Protein AF-A0AAC8VJ12-F1 (afdb_monomer_lite)

Organism: Piscirickettsia salmonis (NCBI:txid1238)

Structure (mmCIF, N/CA/C/O backbone):
data_AF-A0AAC8VJ12-F1
#
_entry.id   AF-A0AAC8VJ12-F1
#
loop_
_atom_site.group_PDB
_atom_site.id
_atom_site.type_symbol
_atom_site.label_atom_id
_atom_site.label_alt_id
_atom_site.label_comp_id
_atom_site.label_asym_id
_atom_site.label_entity_id
_atom_site.label_seq_id
_atom_site.pdbx_PDB_ins_code
_atom_site.Cartn_x
_atom_site.Cartn_y
_atom_site.Cartn_z
_atom_site.occupancy
_atom_site.B_iso_or_equiv
_atom_site.auth_seq_id
_atom_site.auth_comp_id
_atom_site.auth_asym_id
_atom_site.auth_atom_id
_atom_site.pdbx_PDB_model_num
ATOM 1 N N . MET A 1 1 ? 17.556 2.173 -11.408 1.00 49.34 1 MET A N 1
ATOM 2 C CA . MET A 1 1 ? 16.513 2.987 -12.061 1.00 49.34 1 MET A CA 1
ATOM 3 C C . MET A 1 1 ? 15.632 2.005 -12.809 1.00 49.34 1 MET A C 1
ATOM 5 O O . MET A 1 1 ? 16.195 1.108 -13.423 1.00 49.34 1 MET A O 1
ATOM 9 N N . THR A 1 2 ? 14.310 2.078 -12.667 1.00 47.38 2 THR A N 1
ATOM 10 C CA . THR A 1 2 ? 13.396 1.197 -13.416 1.00 47.38 2 THR A CA 1
ATOM 11 C C . THR A 1 2 ? 12.672 2.044 -14.441 1.00 47.38 2 THR A C 1
ATOM 13 O O . THR A 1 2 ? 12.114 3.086 -14.088 1.00 47.38 2 THR A O 1
ATOM 16 N N . GLU A 1 3 ? 12.742 1.613 -15.694 1.00 47.72 3 GLU A N 1
ATOM 17 C CA . GLU A 1 3 ? 12.083 2.268 -16.817 1.00 47.72 3 GLU A CA 1
ATOM 18 C C . GLU A 1 3 ? 10.647 1.753 -16.932 1.00 47.72 3 GLU A C 1
ATOM 20 O O . GLU A 1 3 ? 10.387 0.560 -16.761 1.00 47.72 3 GLU A O 1
ATOM 25 N N . GLY A 1 4 ? 9.715 2.655 -17.207 1.00 55.06 4 GLY A N 1
ATOM 26 C CA . GLY A 1 4 ? 8.329 2.337 -17.510 1.00 55.06 4 GLY A CA 1
ATOM 27 C C . GLY A 1 4 ? 7.797 3.267 -18.593 1.00 55.06 4 GLY A C 1
ATOM 28 O O . GLY A 1 4 ? 8.409 4.286 -18.926 1.00 55.06 4 GLY A O 1
ATOM 29 N N . VAL A 1 5 ? 6.639 2.922 -19.145 1.00 55.97 5 VAL A N 1
ATOM 30 C CA . VAL A 1 5 ? 5.937 3.763 -20.115 1.00 55.97 5 VAL A CA 1
ATOM 31 C C . VAL A 1 5 ? 4.575 4.117 -19.529 1.00 55.97 5 VAL A C 1
ATOM 33 O O . VAL A 1 5 ? 3.873 3.236 -19.036 1.00 55.97 5 VAL A O 1
ATOM 36 N N . ALA A 1 6 ? 4.217 5.400 -19.540 1.00 53.88 6 ALA A N 1
ATOM 37 C CA . ALA A 1 6 ? 2.925 5.881 -19.056 1.00 53.88 6 ALA A CA 1
ATOM 38 C C . ALA A 1 6 ? 2.204 6.670 -20.155 1.00 53.88 6 ALA A C 1
ATOM 40 O O . ALA A 1 6 ? 2.840 7.379 -20.942 1.00 53.88 6 ALA A O 1
ATOM 41 N N . LEU A 1 7 ? 0.876 6.550 -20.193 1.00 43.75 7 LEU A N 1
ATOM 42 C CA . LEU A 1 7 ? 0.005 7.349 -21.052 1.00 43.75 7 LEU A CA 1
ATOM 43 C C . LEU A 1 7 ? -0.276 8.686 -20.359 1.00 43.75 7 LEU A C 1
ATOM 45 O O . LEU A 1 7 ? -0.718 8.704 -19.213 1.00 43.75 7 LEU A O 1
ATOM 49 N N . HIS A 1 8 ? -0.020 9.806 -21.037 1.00 42.47 8 HIS A N 1
ATOM 50 C CA . HIS A 1 8 ? -0.237 11.143 -20.480 1.00 42.47 8 HIS A CA 1
ATOM 51 C C . HIS A 1 8 ? -1.078 12.001 -21.422 1.00 42.47 8 HIS A C 1
ATOM 53 O O . HIS A 1 8 ? -0.506 12.567 -22.354 1.00 42.47 8 HIS A O 1
ATOM 59 N N . GLY A 1 9 ? -2.384 12.154 -21.138 1.00 55.94 9 GLY A N 1
ATOM 60 C CA . GLY A 1 9 ? -3.305 13.229 -21.595 1.00 55.94 9 GLY A CA 1
ATOM 61 C C . GLY A 1 9 ? -3.418 13.523 -23.103 1.00 55.94 9 GLY A C 1
ATOM 62 O O . GLY A 1 9 ? -4.237 14.313 -23.541 1.00 55.94 9 GLY A O 1
ATOM 63 N N . SER A 1 10 ? -2.580 12.882 -23.894 1.00 58.94 10 SER A N 1
ATOM 64 C CA . SER A 1 10 ? -2.331 12.963 -25.319 1.00 58.94 10 SER A CA 1
ATOM 65 C C . SER A 1 10 ? -1.792 11.572 -25.644 1.00 58.94 10 SER A C 1
ATOM 67 O O . SER A 1 10 ? -1.035 11.013 -24.848 1.00 58.94 10 SER A O 1
ATOM 69 N N . GLN A 1 11 ? -2.193 10.963 -26.753 1.00 66.19 11 GLN A N 1
ATOM 70 C CA . GLN A 1 11 ? -1.855 9.577 -27.124 1.00 66.19 11 GLN A CA 1
ATOM 71 C C . GLN A 1 11 ? -0.353 9.352 -27.440 1.00 66.19 11 GLN A C 1
ATOM 73 O O . GLN A 1 11 ? 0.003 8.545 -28.293 1.00 66.19 11 GLN A O 1
ATOM 78 N N . ARG A 1 12 ? 0.562 10.075 -26.784 1.00 68.94 12 ARG A N 1
ATOM 79 C CA . ARG A 1 12 ? 2.010 9.949 -26.920 1.00 68.94 12 ARG A CA 1
ATOM 80 C C . ARG A 1 12 ? 2.606 9.263 -25.699 1.00 68.94 12 ARG A C 1
ATOM 82 O O . ARG A 1 12 ? 2.497 9.744 -24.571 1.00 68.94 12 ARG A O 1
ATOM 89 N N . TRP A 1 13 ? 3.295 8.160 -25.958 1.00 71.19 13 TRP A N 1
ATOM 90 C CA . TRP A 1 13 ? 4.096 7.453 -24.970 1.00 71.19 13 TRP A CA 1
ATOM 91 C C . TRP A 1 13 ? 5.300 8.298 -24.554 1.00 71.19 13 TRP A C 1
ATOM 93 O O . TRP A 1 13 ? 6.076 8.750 -25.396 1.00 71.19 13 TRP A O 1
ATOM 103 N N . LYS A 1 14 ? 5.476 8.490 -23.245 1.00 74.31 14 LYS A N 1
ATOM 104 C CA . LYS A 1 14 ? 6.675 9.113 -22.675 1.00 74.31 14 LYS A CA 1
ATOM 105 C C . LYS A 1 14 ? 7.432 8.090 -21.841 1.00 74.31 14 LYS A C 1
ATOM 107 O O . LYS A 1 14 ? 6.823 7.314 -21.102 1.00 74.31 14 LYS A O 1
ATOM 112 N N . LYS A 1 15 ? 8.763 8.110 -21.949 1.00 74.25 15 LYS A N 1
ATOM 113 C CA . LYS A 1 15 ? 9.628 7.344 -21.049 1.00 74.25 15 LYS A CA 1
ATOM 114 C C . LYS A 1 15 ? 9.516 7.944 -19.653 1.00 74.25 15 LYS A C 1
ATOM 116 O O . LYS A 1 15 ? 9.743 9.141 -19.474 1.00 74.25 15 LYS A O 1
ATOM 121 N N . VAL A 1 16 ? 9.154 7.119 -18.680 1.00 78.19 16 VAL A N 1
ATOM 122 C CA . VAL A 1 16 ? 9.076 7.506 -17.272 1.00 78.19 16 VAL A CA 1
ATOM 123 C C . VAL A 1 16 ? 10.054 6.645 -16.493 1.00 78.19 16 VAL A C 1
ATOM 125 O O . VAL A 1 16 ? 10.197 5.450 -16.743 1.00 78.19 16 VAL A O 1
ATOM 128 N N . TYR A 1 17 ? 10.734 7.262 -15.537 1.00 77.50 17 TYR A N 1
ATOM 129 C CA . TYR A 1 17 ? 11.740 6.599 -14.727 1.00 77.50 17 TYR A CA 1
ATOM 130 C C . TYR A 1 17 ? 11.432 6.799 -13.258 1.00 77.50 17 TYR A C 1
ATOM 132 O O . TYR A 1 17 ? 11.134 7.908 -12.812 1.00 77.50 17 TYR A O 1
ATOM 140 N N . PHE A 1 18 ? 11.568 5.721 -12.496 1.00 81.38 18 PHE A N 1
ATOM 141 C CA . PHE A 1 18 ? 11.412 5.764 -11.052 1.00 81.38 18 PHE A CA 1
ATOM 142 C C . PHE A 1 18 ? 12.759 5.553 -10.367 1.00 81.38 18 PHE A C 1
ATOM 144 O O . PHE A 1 18 ? 13.480 4.570 -10.591 1.00 81.38 18 PHE A O 1
ATOM 151 N N . THR A 1 19 ? 13.098 6.498 -9.494 1.00 86.94 19 THR A N 1
ATOM 152 C CA . THR A 1 19 ? 14.283 6.420 -8.645 1.00 86.94 19 THR A CA 1
ATOM 153 C C . THR A 1 19 ? 13.889 5.813 -7.310 1.00 86.94 19 THR A C 1
ATOM 155 O O . THR A 1 19 ? 13.259 6.481 -6.497 1.00 86.94 19 THR A O 1
ATOM 158 N N . LYS A 1 20 ? 14.327 4.576 -7.045 1.00 85.38 20 LYS A N 1
ATOM 159 C CA . LYS A 1 20 ? 13.978 3.797 -5.840 1.00 85.38 20 LYS A CA 1
ATOM 160 C C . LYS A 1 20 ? 14.057 4.603 -4.534 1.00 85.38 20 LYS A C 1
ATOM 162 O O . LYS A 1 20 ? 13.099 4.607 -3.769 1.00 85.38 20 LYS A O 1
ATOM 167 N N . LYS A 1 21 ? 15.155 5.345 -4.318 1.00 87.81 21 LYS A N 1
ATOM 168 C CA . LYS A 1 21 ? 15.358 6.190 -3.122 1.00 87.81 21 LYS A CA 1
ATOM 169 C C . LYS A 1 21 ? 14.280 7.270 -2.943 1.00 87.81 21 LYS A C 1
ATOM 171 O O . LYS A 1 21 ? 13.925 7.569 -1.813 1.00 87.81 21 LYS A O 1
ATOM 176 N N . LYS A 1 22 ? 13.762 7.839 -4.039 1.00 89.81 22 LYS A N 1
ATOM 177 C CA . LYS A 1 22 ? 12.682 8.841 -4.014 1.00 89.81 22 LYS A CA 1
ATOM 178 C C . LYS A 1 22 ? 11.304 8.182 -3.969 1.00 89.81 22 LYS A C 1
ATOM 180 O O . LYS A 1 22 ? 10.418 8.656 -3.269 1.00 89.81 22 LYS A O 1
ATOM 185 N N . THR A 1 23 ? 11.123 7.066 -4.673 1.00 90.50 23 THR A N 1
ATOM 186 C CA . THR A 1 23 ? 9.816 6.412 -4.755 1.00 90.50 23 THR A CA 1
ATOM 187 C C . THR A 1 23 ? 9.425 5.702 -3.466 1.00 90.50 23 THR A C 1
ATOM 189 O O . THR A 1 23 ? 8.252 5.710 -3.132 1.00 90.50 23 THR A O 1
ATOM 192 N N . MET A 1 24 ? 10.366 5.138 -2.703 1.00 92.25 24 MET A N 1
ATOM 193 C CA . MET A 1 24 ? 10.062 4.506 -1.408 1.00 92.25 24 MET A CA 1
ATOM 194 C C . MET A 1 24 ? 9.344 5.449 -0.416 1.00 92.25 24 MET A C 1
ATOM 196 O O . MET A 1 24 ? 8.258 5.086 0.042 1.00 92.25 24 MET A O 1
ATOM 200 N N . PRO A 1 25 ? 9.863 6.656 -0.096 1.00 92.75 25 PRO A N 1
ATOM 201 C CA . PRO A 1 25 ? 9.172 7.573 0.810 1.00 92.75 25 PRO A CA 1
ATOM 202 C C . PRO A 1 25 ? 7.867 8.117 0.217 1.00 92.75 25 PRO A C 1
ATOM 204 O O . PRO A 1 25 ? 6.887 8.234 0.951 1.00 92.75 25 PRO A O 1
ATOM 207 N N . MET A 1 26 ? 7.817 8.386 -1.095 1.00 93.38 26 MET A N 1
ATOM 208 C CA . MET A 1 26 ? 6.581 8.816 -1.764 1.00 93.38 26 MET A CA 1
ATOM 209 C C . MET A 1 26 ? 5.494 7.743 -1.692 1.00 93.38 26 MET A C 1
ATOM 211 O O . MET A 1 26 ? 4.367 8.041 -1.323 1.00 93.38 26 MET A O 1
ATOM 215 N N . TRP A 1 27 ? 5.840 6.492 -1.992 1.00 92.56 27 TRP A N 1
ATOM 216 C CA . TRP A 1 27 ? 4.923 5.359 -1.937 1.00 92.56 27 TRP A CA 1
ATOM 217 C C . TRP A 1 27 ? 4.368 5.163 -0.528 1.00 92.56 27 TRP A C 1
ATOM 219 O O . TRP A 1 27 ? 3.156 5.076 -0.344 1.00 92.56 27 TRP A O 1
ATOM 229 N N . ARG A 1 28 ? 5.249 5.177 0.480 1.00 94.81 28 ARG A N 1
ATOM 230 C CA . ARG A 1 28 ? 4.857 5.104 1.891 1.00 94.81 28 ARG A CA 1
ATOM 231 C C . ARG A 1 28 ? 3.881 6.221 2.260 1.00 94.81 28 ARG A C 1
ATOM 233 O O . ARG A 1 28 ? 2.845 5.952 2.862 1.00 94.81 28 ARG A O 1
ATOM 240 N N . PHE A 1 29 ? 4.188 7.459 1.874 1.00 95.06 29 PHE A N 1
ATOM 241 C CA . PHE A 1 29 ? 3.303 8.598 2.102 1.00 95.06 29 PHE A CA 1
ATOM 242 C C . PHE A 1 29 ? 1.945 8.414 1.417 1.00 95.06 29 PHE A C 1
ATOM 244 O O . PHE A 1 29 ? 0.916 8.550 2.073 1.00 95.06 29 PHE A O 1
ATOM 251 N N . SER A 1 30 ? 1.930 8.052 0.133 1.00 94.75 30 SER A N 1
ATOM 252 C CA . SER A 1 30 ? 0.701 7.862 -0.638 1.00 94.75 30 SER A CA 1
ATOM 253 C C . SER A 1 30 ? -0.205 6.793 -0.031 1.00 94.75 30 SER A C 1
ATOM 255 O O . SER A 1 30 ? -1.397 7.041 0.125 1.00 94.75 30 SER A O 1
ATOM 257 N N . ILE A 1 31 ? 0.343 5.639 0.363 1.00 95.06 31 ILE A N 1
ATOM 258 C CA . ILE A 1 31 ? -0.438 4.548 0.962 1.00 95.06 31 ILE A CA 1
ATOM 259 C C . ILE A 1 31 ? -0.979 4.936 2.341 1.00 95.06 31 ILE A C 1
ATOM 261 O O . ILE A 1 31 ? -2.168 4.763 2.605 1.00 95.06 31 ILE A O 1
ATOM 265 N N . VAL A 1 32 ? -0.147 5.505 3.217 1.00 95.31 32 VAL A N 1
ATOM 266 C CA . VAL A 1 32 ? -0.604 5.922 4.553 1.00 95.31 32 VAL A CA 1
ATOM 267 C C . VAL A 1 32 ? -1.647 7.037 4.455 1.00 95.31 32 VAL A C 1
ATOM 269 O O . VAL A 1 32 ? -2.636 7.023 5.188 1.00 95.31 32 VAL A O 1
ATOM 272 N N . ASN A 1 33 ? -1.479 7.979 3.525 1.00 95.69 33 ASN A N 1
ATOM 273 C CA . ASN A 1 33 ? -2.463 9.031 3.298 1.00 95.69 33 ASN A CA 1
ATOM 274 C C . ASN A 1 33 ? -3.776 8.481 2.723 1.00 95.69 33 ASN A C 1
ATOM 276 O O . ASN A 1 33 ? -4.848 8.891 3.158 1.00 95.69 33 ASN A O 1
ATOM 280 N N . LEU A 1 34 ? -3.706 7.519 1.797 1.00 96.69 34 LEU A N 1
ATOM 281 C CA . LEU A 1 34 ? -4.882 6.821 1.277 1.00 96.69 34 LEU A CA 1
ATOM 282 C C . LEU A 1 34 ? -5.678 6.164 2.412 1.00 96.69 34 LEU A C 1
ATOM 284 O O . LEU A 1 34 ? -6.887 6.362 2.498 1.00 96.69 34 LEU A O 1
ATOM 288 N N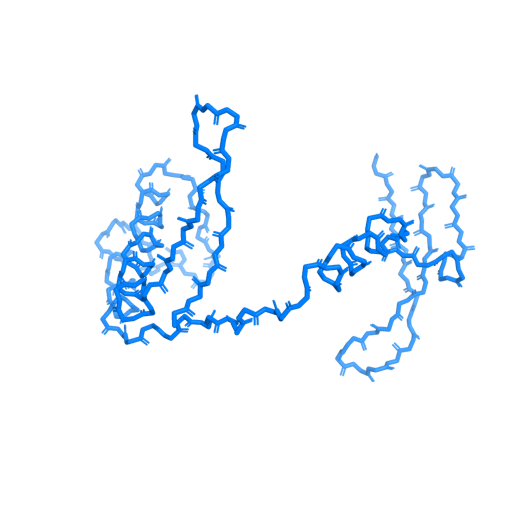 . LEU A 1 35 ? -5.000 5.446 3.312 1.00 95.88 35 LEU A N 1
ATOM 289 C CA . LEU A 1 35 ? -5.633 4.788 4.457 1.00 95.88 35 LEU A CA 1
ATOM 290 C C . LEU A 1 35 ? -6.261 5.795 5.429 1.00 95.88 35 LEU A C 1
ATOM 292 O O . LEU A 1 35 ? -7.409 5.620 5.831 1.00 95.88 35 LEU A O 1
ATOM 296 N N . ARG A 1 36 ? -5.557 6.886 5.757 1.00 95.38 36 ARG A N 1
ATOM 297 C CA . ARG A 1 36 ? -6.105 7.970 6.593 1.00 95.38 36 ARG A CA 1
ATOM 298 C C . ARG A 1 36 ? -7.346 8.606 5.970 1.00 95.38 36 ARG A C 1
ATOM 300 O O . ARG A 1 36 ? -8.315 8.864 6.677 1.00 95.38 36 ARG A O 1
ATOM 307 N N . THR A 1 37 ? -7.337 8.849 4.663 1.00 96.75 37 THR A N 1
ATOM 308 C CA . THR A 1 37 ? -8.490 9.409 3.946 1.00 96.75 37 THR A CA 1
ATOM 309 C C . THR A 1 37 ? -9.655 8.425 3.901 1.00 96.75 37 THR A C 1
ATOM 311 O O . THR A 1 37 ? -10.793 8.817 4.151 1.00 96.75 37 THR A O 1
ATOM 314 N N . ALA A 1 38 ? -9.395 7.143 3.638 1.00 96.50 38 ALA A N 1
ATOM 315 C CA . ALA A 1 38 ? -10.423 6.106 3.647 1.00 96.50 38 ALA A CA 1
ATOM 316 C C . ALA A 1 38 ? -11.077 5.968 5.032 1.00 96.50 38 ALA A C 1
ATOM 318 O O . ALA A 1 38 ? -12.299 5.865 5.114 1.00 96.50 38 ALA A O 1
ATOM 319 N N . TYR A 1 39 ? -10.289 6.052 6.109 1.00 95.62 39 TYR A N 1
ATOM 320 C CA . TYR A 1 39 ? -10.807 6.076 7.478 1.00 95.62 39 TYR A CA 1
ATOM 321 C C . TYR A 1 39 ? -11.677 7.314 7.739 1.00 95.62 39 TYR A C 1
ATOM 323 O O . TYR A 1 39 ? -12.831 7.184 8.130 1.00 95.62 39 TYR A O 1
ATOM 331 N N . LYS A 1 40 ? -11.167 8.519 7.438 1.0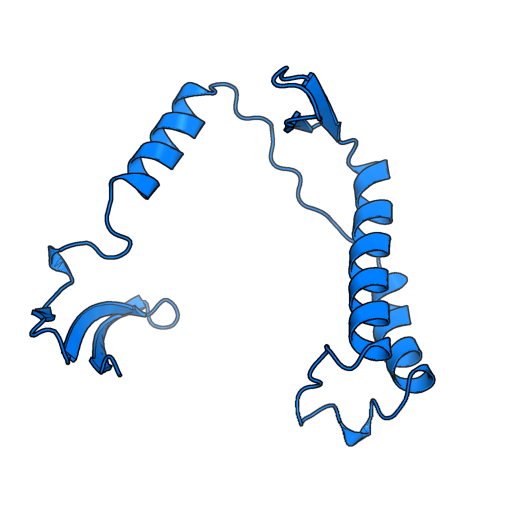0 94.75 40 LYS A N 1
ATOM 332 C CA . LYS A 1 40 ? -11.908 9.785 7.616 1.00 94.75 40 LYS A CA 1
ATOM 333 C C . LYS A 1 40 ? -13.231 9.832 6.850 1.00 94.75 40 LYS A C 1
ATOM 335 O O . LYS A 1 40 ? -14.172 10.465 7.304 1.00 94.75 40 LYS A O 1
ATOM 340 N N . THR A 1 41 ? -13.283 9.203 5.680 1.00 96.25 41 THR A N 1
ATOM 341 C CA . THR A 1 41 ? -14.474 9.178 4.816 1.00 96.25 41 THR A CA 1
ATOM 342 C C . THR A 1 41 ? -15.400 7.991 5.092 1.00 96.25 41 THR A C 1
ATOM 344 O O . THR A 1 41 ? -16.362 7.805 4.354 1.00 96.25 41 THR A O 1
ATOM 347 N N . GLY A 1 42 ? -15.116 7.171 6.112 1.00 94.44 42 GLY A N 1
ATOM 348 C CA . GLY A 1 42 ? -15.936 6.009 6.475 1.00 94.44 42 GLY A CA 1
ATOM 349 C C . GLY A 1 42 ? -15.900 4.858 5.462 1.00 94.44 42 GLY A C 1
ATOM 350 O O . GLY A 1 42 ? -16.707 3.941 5.545 1.00 94.44 42 GLY A O 1
ATOM 351 N N . LYS A 1 43 ? -14.973 4.884 4.496 1.00 95.75 43 LYS A N 1
ATOM 352 C CA . LYS A 1 43 ? -14.827 3.845 3.459 1.00 95.75 43 LYS A CA 1
ATOM 353 C C . LYS A 1 43 ? -13.960 2.669 3.905 1.00 95.75 43 LYS A C 1
ATOM 355 O O . LYS A 1 43 ? -13.916 1.648 3.224 1.00 95.75 43 LYS A O 1
ATOM 360 N N . LEU A 1 44 ? -13.221 2.827 5.002 1.00 94.69 44 LEU A N 1
ATOM 361 C CA . LEU A 1 44 ? -12.339 1.796 5.535 1.00 94.69 44 LEU A CA 1
ATOM 362 C C . LEU A 1 44 ? -13.082 0.941 6.566 1.00 94.69 44 LEU A C 1
ATOM 364 O O . LEU A 1 44 ? -13.425 1.426 7.640 1.00 94.69 44 LEU A O 1
ATOM 368 N N . VAL A 1 45 ? -13.275 -0.343 6.260 1.00 93.25 45 VAL A N 1
ATOM 369 C CA . VAL A 1 45 ? -13.824 -1.317 7.213 1.00 93.25 45 VAL A CA 1
ATOM 370 C C . VAL A 1 45 ? -12.704 -1.820 8.122 1.00 93.25 45 VAL A C 1
ATOM 372 O O . VAL A 1 45 ? -11.730 -2.409 7.648 1.00 93.25 45 VAL A O 1
ATOM 375 N N . ILE A 1 46 ? -12.840 -1.597 9.430 1.00 93.06 46 ILE A N 1
ATOM 376 C CA . ILE A 1 46 ? -11.895 -2.096 10.434 1.00 93.06 46 ILE A CA 1
ATOM 377 C C . ILE A 1 46 ? -12.284 -3.531 10.836 1.00 93.06 46 ILE A C 1
ATOM 379 O O . ILE A 1 46 ? -13.429 -3.755 11.247 1.00 93.06 46 ILE A O 1
ATOM 383 N N . PRO A 1 47 ? -11.362 -4.512 10.747 1.00 93.06 47 PRO A N 1
ATOM 384 C CA . PRO A 1 47 ? -11.624 -5.882 11.183 1.00 93.06 47 PRO A CA 1
ATOM 385 C C . PRO A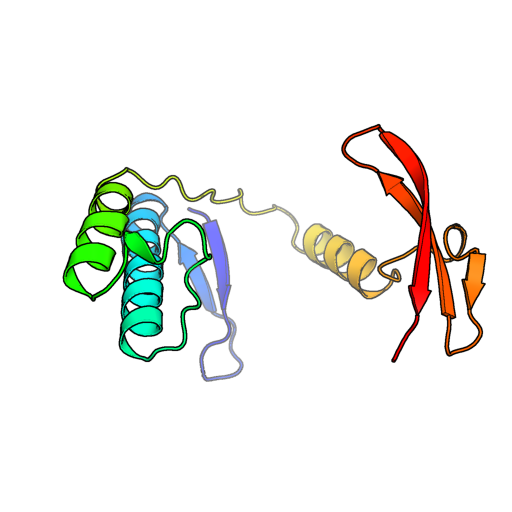 1 47 ? -12.063 -5.946 12.649 1.00 93.06 47 PRO A C 1
ATOM 387 O O . PRO A 1 47 ? -11.529 -5.212 13.479 1.00 93.06 47 PRO A O 1
ATOM 390 N N . HIS A 1 48 ? -12.975 -6.868 12.979 1.00 92.62 48 HIS A N 1
ATOM 391 C CA . HIS A 1 48 ? -13.586 -6.980 14.313 1.00 92.62 48 HIS A CA 1
ATOM 392 C C . HIS A 1 48 ? -12.560 -6.993 15.459 1.00 92.62 48 HIS A C 1
ATOM 394 O O . HIS A 1 48 ? -12.721 -6.292 16.452 1.00 92.62 48 HIS A O 1
ATOM 400 N N . GLN A 1 49 ? -11.447 -7.712 15.285 1.00 93.19 49 GLN A N 1
ATOM 401 C CA . GLN A 1 49 ? -10.362 -7.806 16.272 1.00 93.19 49 GLN A CA 1
ATOM 402 C C . GLN A 1 49 ? -9.701 -6.462 16.643 1.00 93.19 49 GLN A C 1
ATOM 404 O O . GLN A 1 49 ? -9.004 -6.385 17.649 1.00 93.19 49 GLN A O 1
ATOM 409 N N . TYR A 1 50 ? -9.905 -5.406 15.850 1.00 91.69 50 TYR A N 1
ATOM 410 C CA . TYR A 1 50 ? -9.318 -4.083 16.073 1.00 91.69 50 TYR A CA 1
ATOM 411 C C . TYR A 1 50 ? -10.343 -2.992 16.407 1.00 91.69 50 TYR A C 1
ATOM 413 O O . TYR A 1 50 ? -9.932 -1.883 16.742 1.00 91.69 50 TYR A O 1
ATOM 421 N N . GLN A 1 51 ? -11.649 -3.276 16.359 1.00 91.44 51 GLN A N 1
ATOM 422 C CA . GLN A 1 51 ? -12.697 -2.260 16.557 1.00 91.44 51 GLN A CA 1
ATOM 423 C C . GLN A 1 51 ? -12.660 -1.630 17.957 1.00 91.44 51 GLN A C 1
ATOM 425 O O . GLN A 1 51 ? -12.862 -0.429 18.094 1.00 91.44 51 GLN A O 1
ATOM 430 N N . ASN A 1 52 ? -12.293 -2.402 18.984 1.00 92.50 52 ASN A N 1
ATOM 431 C CA . ASN A 1 52 ? -12.160 -1.891 20.354 1.00 92.50 52 ASN A CA 1
ATOM 432 C C . ASN A 1 52 ? -10.921 -1.001 20.557 1.00 92.50 52 ASN A C 1
ATOM 434 O O . ASN A 1 52 ? -10.854 -0.240 21.518 1.00 92.50 52 ASN A O 1
ATOM 438 N N . HIS A 1 53 ? -9.921 -1.108 19.677 1.00 91.94 53 HIS A N 1
ATOM 439 C CA . HIS A 1 53 ? -8.652 -0.381 19.790 1.00 91.94 53 HIS A CA 1
ATOM 440 C C . HIS A 1 53 ? -8.566 0.825 18.851 1.00 91.94 53 HIS A C 1
ATOM 442 O O . HIS A 1 53 ? -7.777 1.734 19.103 1.00 91.94 53 HIS A O 1
ATOM 448 N N . ILE A 1 54 ? -9.346 0.822 17.769 1.00 94.94 54 ILE A N 1
ATOM 449 C CA . ILE A 1 54 ? -9.396 1.863 16.744 1.00 94.94 54 ILE A CA 1
ATOM 450 C C . ILE A 1 54 ? -10.819 2.421 16.733 1.00 94.94 54 ILE A C 1
ATOM 452 O O . ILE A 1 54 ? -11.680 1.949 15.995 1.00 94.94 54 ILE A O 1
ATOM 456 N N . THR A 1 55 ? -11.057 3.412 17.586 1.00 92.88 55 THR A N 1
ATOM 457 C CA . THR A 1 55 ? -12.383 4.004 17.815 1.00 92.88 55 THR A CA 1
ATOM 458 C C . THR A 1 55 ? -12.539 5.377 17.167 1.00 92.88 55 THR A C 1
ATOM 460 O O . THR A 1 55 ? -13.647 5.829 16.904 1.00 92.88 55 THR A O 1
ATOM 463 N N . ASP A 1 56 ? -11.429 6.055 16.885 1.00 93.44 56 ASP A N 1
ATOM 464 C CA . ASP A 1 56 ? -11.392 7.419 16.373 1.00 93.44 56 ASP A CA 1
ATOM 465 C C . ASP A 1 56 ? -10.141 7.656 15.510 1.00 93.44 56 ASP A C 1
ATOM 467 O O . ASP A 1 56 ? -9.293 6.783 15.313 1.00 93.44 56 ASP A O 1
ATOM 471 N N . LEU A 1 57 ? -10.015 8.858 14.950 1.00 93.06 57 LEU A N 1
ATOM 472 C CA . LEU A 1 57 ? -8.865 9.192 14.110 1.00 93.06 57 LEU A CA 1
ATOM 473 C C . LEU A 1 57 ? -7.545 9.198 14.903 1.00 93.06 57 LEU A C 1
ATOM 475 O O . LEU A 1 57 ? -6.480 8.944 14.336 1.00 93.06 57 LEU A O 1
ATOM 479 N N . THR A 1 58 ? -7.593 9.483 16.203 1.00 95.62 58 THR A N 1
ATOM 480 C CA . THR A 1 58 ? -6.416 9.557 17.076 1.00 95.62 58 THR A CA 1
ATOM 481 C C . THR A 1 58 ? -5.821 8.172 17.316 1.00 95.62 58 THR A C 1
ATOM 483 O O . THR A 1 58 ? -4.622 7.967 17.125 1.00 95.62 58 THR A O 1
ATOM 486 N N . SER A 1 59 ? -6.657 7.210 17.691 1.00 95.81 59 SER A N 1
ATOM 487 C CA . SER A 1 59 ? -6.317 5.798 17.860 1.00 95.81 59 SER A CA 1
ATOM 488 C C . SER A 1 59 ? -5.894 5.160 16.537 1.00 95.81 59 SER A C 1
ATOM 490 O O . SER A 1 59 ? -4.865 4.484 16.496 1.00 95.81 59 SER A O 1
ATOM 492 N N . PHE A 1 60 ? -6.569 5.482 15.426 1.00 95.81 60 PHE A N 1
ATOM 493 C CA . PHE A 1 60 ? -6.126 5.068 14.091 1.00 95.81 60 PHE A CA 1
ATOM 494 C C . PHE A 1 60 ? -4.728 5.603 13.747 1.00 95.81 60 PHE A C 1
ATOM 496 O O . PHE A 1 60 ? -3.860 4.861 13.282 1.00 95.81 60 PHE A O 1
ATOM 503 N N . ASN A 1 61 ? -4.464 6.887 14.010 1.00 95.44 61 ASN A N 1
ATOM 504 C CA . ASN A 1 61 ? -3.142 7.467 13.778 1.00 95.44 61 ASN A CA 1
ATOM 505 C C . ASN A 1 61 ? -2.077 6.837 14.680 1.00 95.44 61 ASN A C 1
ATOM 507 O O . ASN A 1 61 ? -0.977 6.551 14.213 1.00 95.44 61 ASN A O 1
ATOM 511 N N . ARG A 1 62 ? -2.400 6.566 15.947 1.00 95.81 62 ARG A N 1
ATOM 512 C CA . ARG A 1 62 ? -1.506 5.855 16.869 1.00 95.81 62 ARG A CA 1
ATOM 513 C C . ARG A 1 62 ? -1.139 4.467 16.342 1.00 95.81 62 ARG A C 1
ATOM 515 O O . ARG A 1 62 ? 0.015 4.075 16.461 1.00 95.81 62 ARG A O 1
ATOM 522 N N . PHE A 1 63 ? -2.090 3.773 15.722 1.00 94.00 63 PHE A N 1
ATOM 523 C CA . PHE A 1 63 ? -1.874 2.472 15.096 1.00 94.00 63 PHE A CA 1
ATOM 524 C C . PHE A 1 63 ? -0.991 2.550 13.836 1.00 94.00 63 PHE A C 1
ATOM 526 O O . PHE A 1 63 ? -0.078 1.745 13.680 1.00 94.00 63 PHE A O 1
ATOM 533 N N . ILE A 1 64 ? -1.213 3.526 12.946 1.00 94.50 64 ILE A N 1
ATOM 534 C CA . ILE A 1 64 ? -0.518 3.587 11.643 1.00 94.50 64 ILE A CA 1
ATOM 535 C C . ILE A 1 64 ? 0.829 4.329 11.674 1.00 94.50 64 ILE A C 1
ATOM 537 O O . ILE A 1 64 ? 1.689 4.096 10.825 1.00 94.50 64 ILE A O 1
ATOM 541 N N . ASN A 1 65 ? 1.041 5.235 12.634 1.00 95.25 65 ASN A N 1
ATOM 542 C CA . ASN A 1 65 ? 2.268 6.032 12.733 1.00 95.25 65 ASN A CA 1
ATOM 543 C C . ASN A 1 65 ? 3.543 5.180 12.900 1.00 95.25 65 ASN A C 1
ATOM 545 O O . ASN A 1 65 ? 4.531 5.486 12.227 1.00 95.25 65 ASN A O 1
ATOM 549 N N . PRO A 1 66 ? 3.558 4.102 13.711 1.00 95.00 66 PRO A N 1
ATOM 550 C CA . PRO A 1 66 ? 4.691 3.183 13.761 1.00 95.00 66 PRO A CA 1
ATOM 551 C C . PRO A 1 66 ? 5.036 2.596 12.388 1.00 95.00 66 PRO A C 1
ATOM 553 O O . PRO A 1 66 ? 6.207 2.567 12.013 1.00 95.00 66 PRO A O 1
ATOM 556 N N . GLU A 1 67 ? 4.032 2.203 11.598 1.00 92.31 67 GLU A N 1
ATOM 557 C CA . GLU A 1 67 ? 4.245 1.688 10.239 1.00 92.31 67 GLU A CA 1
ATOM 558 C C . GLU A 1 67 ? 4.778 2.762 9.290 1.00 92.31 67 GLU A C 1
ATOM 560 O O . GLU A 1 67 ? 5.646 2.483 8.462 1.00 92.31 67 GLU A O 1
ATOM 565 N N . TYR A 1 68 ? 4.326 4.009 9.435 1.00 93.38 68 TYR A N 1
ATOM 566 C CA . TYR A 1 68 ? 4.860 5.133 8.668 1.00 93.38 68 TYR A CA 1
ATOM 567 C C . TYR A 1 68 ? 6.334 5.426 8.993 1.00 93.38 68 TYR A C 1
ATOM 569 O O . TYR A 1 68 ? 7.093 5.819 8.107 1.00 93.38 68 TYR A O 1
ATOM 577 N N . ASN A 1 69 ? 6.769 5.215 10.235 1.00 93.00 69 ASN A N 1
ATOM 578 C CA . ASN A 1 69 ? 8.144 5.500 10.649 1.00 93.00 69 ASN A CA 1
ATOM 579 C C . ASN A 1 69 ? 9.146 4.419 10.213 1.00 93.00 69 ASN A C 1
ATOM 581 O O . ASN A 1 69 ? 10.338 4.703 10.092 1.00 93.00 69 ASN A O 1
ATOM 585 N N . LYS A 1 70 ? 8.683 3.202 9.903 1.00 93.00 70 LYS A N 1
ATOM 586 C CA . LYS A 1 70 ? 9.538 2.128 9.377 1.00 93.00 70 LYS A CA 1
ATOM 587 C C . LYS A 1 70 ? 10.052 2.441 7.971 1.00 93.00 70 LYS A C 1
ATOM 589 O O . LYS A 1 70 ? 9.409 3.137 7.177 1.00 93.00 70 LYS A O 1
ATOM 594 N N . LEU A 1 71 ? 11.211 1.880 7.628 1.00 90.44 71 LEU A N 1
ATOM 595 C CA . LEU A 1 71 ? 11.735 1.915 6.265 1.00 90.44 71 LEU A CA 1
ATOM 596 C C . LEU A 1 71 ? 10.951 0.938 5.378 1.00 90.44 71 LEU A C 1
ATOM 598 O O . LEU A 1 71 ? 10.951 -0.266 5.615 1.00 90.44 71 LEU A O 1
ATOM 602 N N . TRP A 1 72 ? 10.303 1.453 4.332 1.00 91.75 72 TRP A N 1
ATOM 603 C CA . TRP A 1 72 ? 9.533 0.634 3.393 1.00 91.75 72 TRP A CA 1
ATOM 604 C C . TRP A 1 72 ? 10.381 0.244 2.190 1.00 91.75 72 TRP A C 1
ATOM 606 O O . TRP A 1 72 ? 10.653 1.076 1.324 1.00 91.75 72 TRP A O 1
ATOM 616 N N . HIS A 1 73 ? 10.756 -1.030 2.093 1.00 90.50 73 HIS A N 1
ATOM 617 C CA . HIS A 1 73 ? 11.409 -1.569 0.904 1.00 90.50 73 HIS A CA 1
ATOM 618 C C . HIS A 1 73 ? 10.398 -1.857 -0.203 1.00 90.50 73 HIS A C 1
ATOM 620 O O . HIS A 1 73 ? 9.758 -2.901 -0.234 1.00 90.50 73 HIS A O 1
ATOM 626 N N . VAL A 1 74 ? 10.302 -0.935 -1.161 1.00 85.69 74 VAL A N 1
ATOM 627 C CA . VAL A 1 74 ? 9.556 -1.172 -2.400 1.00 85.69 74 VAL A CA 1
ATOM 628 C C . VAL A 1 74 ? 10.439 -1.967 -3.358 1.00 85.69 74 VAL A C 1
ATOM 630 O O . VAL A 1 74 ? 11.548 -1.542 -3.711 1.00 85.69 74 VAL A O 1
ATOM 633 N N . HIS A 1 75 ? 9.959 -3.140 -3.766 1.00 85.25 75 HIS A N 1
ATOM 634 C CA . HIS A 1 75 ? 10.635 -3.958 -4.760 1.00 85.25 75 HIS A CA 1
ATOM 635 C C . HIS A 1 75 ? 10.462 -3.336 -6.150 1.00 85.25 75 HIS A C 1
ATOM 637 O O . HIS A 1 75 ? 9.367 -3.287 -6.701 1.00 85.25 75 HIS A O 1
ATOM 643 N N . PHE A 1 76 ? 11.573 -2.876 -6.717 1.00 81.31 76 PHE A N 1
ATOM 644 C CA . PHE A 1 76 ? 11.654 -2.437 -8.101 1.00 81.31 76 PHE A CA 1
ATOM 645 C C . PHE A 1 76 ? 12.266 -3.568 -8.909 1.00 81.31 76 PHE A C 1
ATOM 647 O O . PHE A 1 76 ? 13.468 -3.819 -8.798 1.00 81.31 76 PHE A O 1
ATOM 654 N N . ALA A 1 77 ? 11.437 -4.253 -9.697 1.00 79.94 77 ALA A N 1
ATOM 655 C CA . ALA A 1 77 ? 11.936 -5.247 -10.630 1.00 79.94 77 ALA A CA 1
ATOM 656 C C . ALA A 1 77 ? 12.932 -4.590 -11.601 1.00 79.94 77 ALA A C 1
ATOM 658 O O . ALA A 1 77 ? 12.797 -3.414 -11.968 1.00 79.94 77 ALA A O 1
ATOM 659 N N . LYS A 1 78 ? 13.954 -5.354 -11.999 1.00 79.00 78 LYS A N 1
ATOM 660 C CA . LYS A 1 78 ? 14.846 -4.939 -13.083 1.00 79.00 78 LYS A CA 1
ATOM 661 C C . LYS A 1 78 ? 14.019 -4.796 -14.359 1.00 79.00 78 LYS A C 1
ATOM 663 O O . LYS A 1 78 ? 13.120 -5.603 -14.599 1.00 79.00 78 LYS A O 1
ATOM 668 N N . ALA A 1 79 ? 14.333 -3.781 -15.161 1.00 73.75 79 ALA A N 1
ATOM 669 C CA . ALA A 1 79 ? 13.750 -3.665 -16.489 1.00 73.75 79 ALA A CA 1
ATOM 670 C C . ALA A 1 79 ? 14.072 -4.945 -17.275 1.00 73.75 79 ALA A C 1
ATOM 672 O O . ALA A 1 79 ? 15.218 -5.401 -17.275 1.00 73.75 79 ALA A O 1
ATOM 673 N N . GLN A 1 80 ? 13.053 -5.554 -17.880 1.00 74.75 80 GLN A N 1
ATOM 674 C CA . GLN A 1 80 ? 13.264 -6.707 -18.748 1.00 74.75 80 GLN A CA 1
ATOM 675 C C . GLN A 1 80 ? 13.909 -6.228 -20.055 1.00 74.75 80 GLN A C 1
ATOM 677 O O . GLN A 1 80 ? 13.413 -5.255 -20.627 1.00 74.75 80 GLN A O 1
ATOM 682 N N . PRO A 1 81 ? 14.976 -6.888 -20.544 1.00 73.25 81 PRO A N 1
ATOM 683 C CA . PRO A 1 81 ? 15.670 -6.462 -21.760 1.00 73.25 81 PRO A CA 1
ATOM 684 C C . PRO A 1 81 ? 14.783 -6.509 -23.007 1.00 73.25 81 PRO A C 1
ATOM 686 O O . PRO A 1 81 ? 14.950 -5.704 -23.917 1.00 73.25 81 PRO A O 1
ATOM 689 N N . SER A 1 82 ? 13.837 -7.452 -23.051 1.00 80.81 82 SER A N 1
ATOM 690 C CA . SER A 1 82 ? 12.969 -7.673 -24.203 1.00 80.81 82 SER A CA 1
ATOM 691 C C . SER A 1 82 ? 11.514 -7.361 -23.872 1.00 80.81 82 SER A C 1
ATOM 693 O O . SER A 1 82 ? 10.863 -8.056 -23.090 1.00 80.81 82 SER A O 1
ATOM 695 N N . HIS A 1 83 ? 10.963 -6.346 -24.535 1.00 77.69 83 HIS A N 1
ATOM 696 C CA . HIS A 1 83 ? 9.528 -6.067 -24.487 1.00 77.69 83 HIS A CA 1
ATOM 697 C C . HIS A 1 83 ? 8.699 -7.209 -25.093 1.00 77.69 83 HIS A C 1
ATOM 699 O O . HIS A 1 83 ? 7.574 -7.428 -24.654 1.00 77.69 83 HIS A O 1
ATOM 705 N N . HIS A 1 84 ? 9.250 -7.980 -26.041 1.00 81.31 84 HIS A N 1
ATOM 706 C CA . HIS A 1 84 ? 8.567 -9.143 -26.612 1.00 81.31 84 HIS A CA 1
ATOM 707 C C . HIS A 1 84 ? 8.279 -10.209 -25.559 1.00 81.31 84 HIS A C 1
ATOM 709 O O . HIS A 1 84 ? 7.183 -10.752 -25.556 1.00 81.31 84 HIS A O 1
ATOM 715 N N . GLN A 1 85 ? 9.205 -10.462 -24.628 1.00 79.56 85 GLN A N 1
ATOM 716 C CA . GLN A 1 85 ? 8.979 -11.420 -23.539 1.00 79.56 85 GLN A CA 1
ATOM 717 C C . GLN A 1 85 ? 7.846 -10.968 -22.610 1.00 79.56 85 GLN A C 1
ATOM 719 O O . GLN A 1 85 ? 7.015 -11.782 -22.217 1.00 79.56 85 GLN A O 1
ATOM 724 N N . ASN A 1 86 ? 7.764 -9.669 -22.306 1.00 79.62 86 ASN A N 1
ATOM 725 C CA . ASN A 1 86 ? 6.665 -9.118 -21.508 1.00 79.62 86 ASN A CA 1
ATOM 726 C C . ASN A 1 86 ? 5.320 -9.229 -22.236 1.00 79.62 86 ASN A C 1
ATOM 728 O O . ASN A 1 86 ? 4.324 -9.618 -21.629 1.00 79.62 86 ASN A O 1
ATOM 732 N N . VAL A 1 87 ? 5.288 -8.902 -23.531 1.00 83.19 87 VAL A N 1
ATOM 733 C CA . VAL A 1 87 ? 4.073 -8.983 -24.354 1.00 83.19 87 VAL A CA 1
ATOM 734 C C . VAL A 1 87 ? 3.633 -10.433 -24.544 1.00 83.19 87 VAL A C 1
ATOM 736 O O . VAL A 1 87 ? 2.452 -10.720 -24.409 1.00 83.19 87 VAL A O 1
ATOM 739 N N . ASP A 1 88 ? 4.556 -11.357 -24.797 1.00 83.56 88 ASP A N 1
ATOM 740 C CA . ASP A 1 88 ? 4.278 -12.791 -24.922 1.00 83.56 88 ASP A CA 1
ATOM 741 C C . ASP A 1 88 ? 3.794 -13.387 -23.591 1.00 83.56 88 ASP A C 1
ATOM 743 O O . ASP A 1 88 ? 2.809 -14.125 -23.558 1.00 83.56 88 ASP A O 1
ATOM 747 N N . TYR A 1 89 ? 4.400 -12.997 -22.463 1.00 80.75 89 TYR A N 1
ATOM 748 C CA . TYR A 1 89 ? 3.905 -13.357 -21.134 1.00 80.75 89 TYR A CA 1
ATOM 749 C C . TYR A 1 89 ? 2.469 -12.860 -20.923 1.00 80.75 89 TYR A C 1
ATOM 751 O O . TYR A 1 89 ? 1.582 -13.660 -20.629 1.00 80.75 89 TYR A O 1
ATOM 759 N N . LEU A 1 90 ? 2.207 -11.568 -21.140 1.00 79.69 90 LEU A N 1
ATOM 760 C CA . LEU A 1 90 ? 0.864 -10.998 -21.005 1.00 79.69 90 LEU A CA 1
ATOM 761 C C . LEU A 1 90 ? -0.132 -11.656 -21.965 1.00 79.69 90 LEU A C 1
ATOM 763 O O . LEU A 1 90 ? -1.227 -12.020 -21.552 1.00 79.69 90 LEU A O 1
ATOM 767 N N . GLY A 1 91 ? 0.260 -11.877 -23.218 1.00 82.81 91 GLY A N 1
ATOM 768 C CA . GLY A 1 91 ? -0.555 -12.532 -24.235 1.00 82.81 91 GLY A CA 1
ATOM 769 C C . GLY A 1 91 ? -0.927 -13.961 -23.849 1.00 82.81 91 GLY A C 1
ATOM 770 O O . GLY A 1 91 ? -2.081 -14.354 -24.003 1.00 82.81 91 GLY A O 1
ATOM 771 N N . ARG A 1 92 ? -0.000 -14.732 -23.265 1.00 78.94 92 ARG A N 1
ATOM 772 C CA . ARG A 1 92 ? -0.304 -16.066 -22.721 1.00 78.94 92 ARG A CA 1
ATOM 773 C C . ARG A 1 92 ? -1.311 -16.003 -21.583 1.00 78.94 92 ARG A C 1
ATOM 775 O O . ARG A 1 92 ? -2.161 -16.881 -21.520 1.00 78.94 92 ARG A O 1
ATOM 782 N N . TYR A 1 93 ? -1.233 -15.001 -20.712 1.00 74.19 93 TYR A N 1
ATOM 783 C CA . TYR A 1 93 ? -2.182 -14.835 -19.608 1.00 74.19 93 TYR A CA 1
ATOM 784 C C . TYR A 1 93 ? -3.551 -14.318 -20.061 1.00 74.19 93 TYR A C 1
ATOM 786 O O . TYR A 1 93 ? -4.555 -14.735 -19.502 1.00 74.19 93 TYR A O 1
ATOM 794 N N . LEU A 1 94 ? -3.605 -13.460 -21.082 1.00 76.69 94 LEU A N 1
ATOM 795 C CA . LEU A 1 94 ? -4.861 -12.976 -21.660 1.00 76.69 94 LEU A CA 1
ATO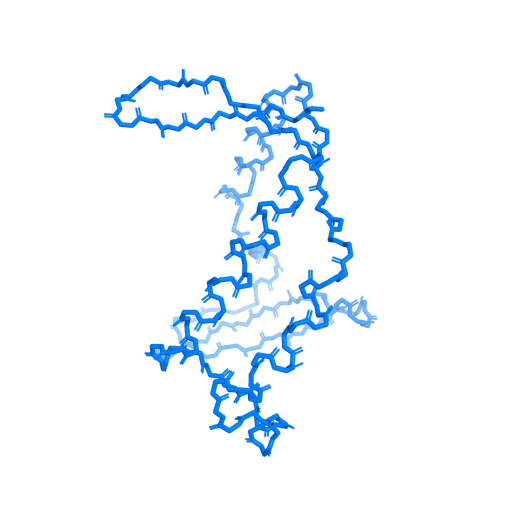M 796 C C . LEU A 1 94 ? -5.562 -14.053 -22.496 1.00 76.69 94 LEU A C 1
ATOM 798 O O . LEU A 1 94 ? -6.782 -14.156 -22.474 1.00 76.69 94 LEU A O 1
ATOM 802 N N . LYS A 1 95 ? -4.797 -14.862 -23.238 1.00 76.31 95 LYS A N 1
ATOM 803 C CA . LYS A 1 95 ? -5.341 -15.923 -24.096 1.00 76.31 95 LYS A CA 1
ATOM 804 C C . LYS A 1 95 ? -5.717 -17.180 -23.314 1.00 76.31 95 LYS A C 1
ATOM 806 O O . LYS A 1 95 ? -6.601 -17.919 -23.742 1.00 76.31 95 LYS A O 1
ATOM 811 N N . ARG A 1 96 ? -5.010 -17.491 -22.222 1.00 71.69 96 ARG A N 1
ATOM 812 C CA . ARG A 1 96 ? -5.297 -18.692 -21.431 1.00 71.69 96 ARG A CA 1
ATOM 813 C C . ARG A 1 96 ? -6.409 -18.387 -20.433 1.00 71.69 96 ARG A C 1
ATOM 815 O O . ARG A 1 96 ? -6.296 -17.403 -19.707 1.00 71.69 96 ARG A O 1
ATOM 822 N N . PRO A 1 97 ? -7.442 -19.238 -20.340 1.00 70.62 97 PRO A N 1
ATOM 823 C CA . PRO A 1 97 ? -8.427 -19.088 -19.286 1.00 70.62 97 PRO A CA 1
ATOM 824 C C . PRO A 1 97 ? -7.726 -19.158 -17.912 1.00 70.62 97 PRO A C 1
ATOM 826 O O . PRO A 1 97 ? -6.778 -19.941 -17.757 1.00 70.62 97 PRO A O 1
ATOM 829 N N . PRO A 1 98 ? -8.173 -18.374 -16.908 1.00 70.88 98 PRO A N 1
ATOM 830 C CA . PRO A 1 98 ? -7.614 -18.384 -15.547 1.00 70.88 98 PRO A CA 1
ATOM 831 C C . PRO A 1 98 ? -7.557 -19.783 -14.915 1.00 70.88 98 PRO A C 1
ATOM 833 O O . PRO A 1 98 ? -6.746 -20.051 -14.028 1.00 70.88 98 PRO A O 1
ATOM 836 N N . LEU A 1 99 ? -8.402 -20.686 -15.410 1.00 76.38 99 LEU A N 1
ATOM 837 C CA . LEU A 1 99 ? -8.438 -22.099 -15.094 1.00 76.38 99 LEU A CA 1
ATOM 838 C C . LEU A 1 99 ? -8.284 -22.902 -16.393 1.00 76.38 99 LEU A C 1
ATOM 840 O O . LEU A 1 99 ? -9.013 -22.675 -17.352 1.00 76.38 99 LEU A O 1
ATOM 844 N N . SER A 1 100 ? -7.356 -23.861 -16.440 1.00 80.00 100 SER A N 1
ATOM 845 C CA . SER A 1 100 ? -7.228 -24.743 -17.605 1.00 80.00 100 SER A CA 1
ATOM 846 C C . SER A 1 100 ? -8.454 -25.651 -17.743 1.00 80.00 100 SER A C 1
ATOM 848 O O . SER A 1 100 ? -8.884 -26.233 -16.751 1.00 80.00 100 SER A O 1
ATOM 850 N N . ASN A 1 101 ? -8.951 -25.878 -18.964 1.00 80.25 101 ASN A N 1
ATOM 851 C CA . ASN A 1 101 ? -10.122 -26.742 -19.194 1.00 80.25 101 ASN A CA 1
ATOM 852 C C . ASN A 1 101 ? -9.972 -28.154 -18.600 1.00 80.25 101 ASN A C 1
ATOM 854 O O . ASN A 1 101 ? -10.938 -28.707 -18.101 1.00 80.25 101 ASN A O 1
ATOM 858 N N . SER A 1 102 ? -8.758 -28.715 -18.550 1.00 85.25 102 SER A N 1
ATOM 859 C CA . SER A 1 102 ? -8.476 -30.017 -17.911 1.00 85.25 102 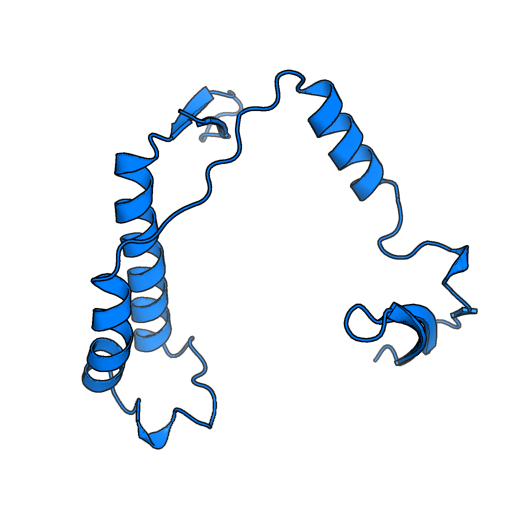SER A CA 1
ATOM 860 C C . SER A 1 102 ? -8.772 -30.077 -16.403 1.00 85.25 102 SER A C 1
ATOM 862 O O . SER A 1 102 ? -8.849 -31.160 -15.809 1.00 85.25 102 SER A O 1
ATOM 864 N N . ARG A 1 103 ? -8.883 -28.910 -15.762 1.00 88.94 103 ARG A N 1
ATOM 865 C CA . ARG A 1 103 ? -9.234 -28.767 -14.350 1.00 88.94 103 ARG A CA 1
ATOM 866 C C . ARG A 1 103 ? -10.728 -28.569 -14.149 1.00 88.94 103 ARG A C 1
ATOM 868 O O . ARG A 1 103 ? -11.182 -28.841 -13.046 1.00 88.94 103 ARG A O 1
ATOM 875 N N . LEU A 1 104 ? -11.477 -28.137 -15.160 1.00 89.94 104 LEU A N 1
ATOM 876 C CA . LEU A 1 104 ? -12.931 -28.039 -15.089 1.00 89.94 104 LEU A CA 1
ATOM 877 C C . LEU A 1 104 ? -13.522 -29.455 -15.118 1.00 89.94 104 LEU A C 1
ATOM 879 O O . LEU A 1 104 ? -13.253 -30.222 -16.037 1.00 89.94 104 LEU A O 1
ATOM 883 N N . LEU A 1 105 ? -14.272 -29.819 -14.081 1.00 92.75 105 LEU A N 1
ATOM 884 C CA . LEU A 1 105 ? -14.921 -31.125 -13.952 1.00 92.75 105 LEU A CA 1
ATOM 885 C C . LEU A 1 105 ? -16.389 -31.078 -14.377 1.00 92.75 105 LEU A C 1
ATOM 887 O O . LEU A 1 105 ? -16.879 -32.040 -14.958 1.00 92.75 105 LEU A O 1
ATOM 891 N N . HIS A 1 106 ? -17.087 -29.985 -14.066 1.00 90.50 106 HIS A N 1
ATOM 892 C CA . HIS A 1 106 ? -18.500 -29.811 -14.386 1.00 90.50 106 HIS A CA 1
ATOM 893 C C . HIS A 1 106 ? -18.852 -28.326 -14.498 1.00 90.50 106 HIS A C 1
ATOM 895 O O . HIS A 1 106 ? -18.286 -27.499 -13.776 1.00 90.50 106 HIS A O 1
ATOM 901 N N . TYR A 1 107 ? -19.775 -28.017 -15.405 1.00 88.50 107 TYR A N 1
ATOM 902 C CA . TYR A 1 107 ? -20.406 -26.712 -15.538 1.00 88.50 107 TYR A CA 1
ATOM 903 C C . TYR A 1 107 ? -21.792 -26.868 -16.168 1.00 88.50 107 TYR A C 1
ATOM 905 O O . TYR A 1 107 ? -21.892 -27.403 -17.272 1.00 88.50 107 TYR A O 1
ATOM 913 N N . ASP A 1 108 ? -22.832 -26.379 -15.498 1.00 91.00 108 ASP A N 1
ATOM 914 C CA . ASP A 1 108 ? -24.218 -26.382 -15.996 1.00 91.00 108 ASP A CA 1
ATOM 915 C C . ASP A 1 108 ? -24.858 -24.978 -16.020 1.00 91.00 108 ASP A C 1
ATOM 917 O O . ASP A 1 108 ? -26.060 -24.830 -16.239 1.00 91.00 108 ASP A O 1
ATOM 921 N N . GLY A 1 109 ? -24.059 -23.931 -15.793 1.00 86.00 109 GLY A N 1
ATOM 922 C CA . GLY A 1 109 ? -24.530 -22.549 -15.688 1.00 86.00 109 GLY A CA 1
ATOM 923 C C . GLY A 1 109 ? -24.936 -22.113 -14.278 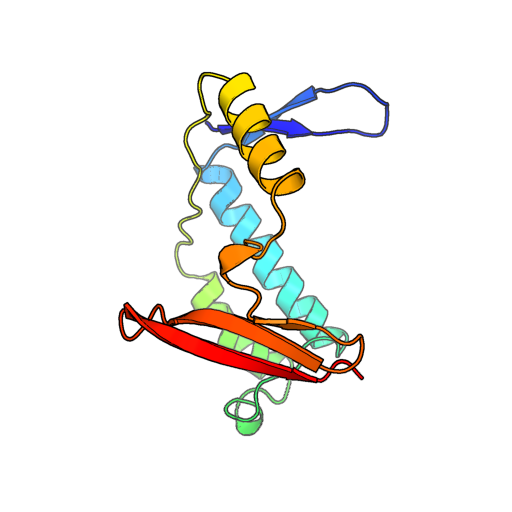1.00 86.00 109 GLY A C 1
ATOM 924 O O . GLY A 1 109 ? -24.971 -20.911 -14.029 1.00 86.00 109 GLY A O 1
ATOM 925 N N . LYS A 1 110 ? -25.177 -23.046 -13.348 1.00 90.50 110 LYS A N 1
ATOM 926 C CA . LYS A 1 110 ? -25.494 -22.771 -11.933 1.00 90.50 110 LYS A CA 1
ATOM 927 C C . LYS A 1 110 ? -24.384 -23.238 -11.002 1.00 90.50 110 LYS A C 1
ATOM 929 O O . LYS A 1 110 ? -24.077 -22.584 -10.010 1.00 90.50 110 LYS A O 1
ATOM 934 N N . GLU A 1 111 ? -23.745 -24.345 -11.333 1.00 91.69 111 GLU A N 1
ATOM 935 C CA . GLU A 1 111 ? -22.654 -24.942 -10.588 1.00 91.69 111 GLU A CA 1
ATOM 936 C C . GLU A 1 111 ? -21.398 -25.015 -11.457 1.00 91.69 111 GLU A C 1
ATOM 938 O O . GLU A 1 111 ? -21.436 -25.360 -12.638 1.00 91.69 111 GLU A O 1
ATOM 943 N N . VAL A 1 112 ? -20.255 -24.687 -10.855 1.00 91.12 112 VAL A N 1
ATOM 944 C CA . VAL A 1 112 ? -18.929 -24.902 -11.430 1.00 91.12 112 VAL A CA 1
ATOM 945 C C . VAL A 1 112 ? -18.148 -25.796 -10.478 1.00 91.12 112 VAL A C 1
ATOM 947 O O . VAL A 1 112 ? -17.929 -25.455 -9.314 1.00 91.12 112 VAL A O 1
ATOM 950 N N . ILE A 1 113 ? -17.657 -26.920 -10.993 1.00 93.44 113 ILE A N 1
ATOM 951 C CA . ILE A 1 113 ? -16.772 -27.818 -10.258 1.00 93.44 113 ILE A CA 1
ATOM 952 C C . ILE A 1 113 ? -15.416 -27.849 -10.947 1.00 93.44 113 ILE A C 1
ATOM 954 O O . ILE A 1 113 ? -15.329 -28.152 -12.137 1.00 93.44 113 ILE A O 1
ATOM 958 N N . PHE A 1 114 ? -14.335 -27.627 -10.200 1.00 93.50 114 PHE A N 1
ATOM 959 C CA . PHE A 1 114 ? -12.983 -27.734 -10.741 1.00 93.50 114 PHE A CA 1
ATOM 960 C C . PHE A 1 114 ? -11.957 -28.296 -9.758 1.00 93.50 114 PHE A C 1
ATOM 962 O O . PHE A 1 114 ? -12.134 -28.275 -8.544 1.00 93.50 114 PHE A O 1
ATOM 969 N N . ARG A 1 115 ? -10.848 -28.803 -10.304 1.00 94.19 115 ARG A N 1
ATOM 970 C CA . ARG A 1 115 ? -9.671 -29.244 -9.554 1.00 94.19 115 ARG A CA 1
ATOM 971 C C . ARG A 1 115 ? -8.667 -28.114 -9.395 1.00 94.19 115 ARG A C 1
ATOM 973 O O . ARG A 1 115 ? -8.344 -27.414 -10.355 1.00 94.19 115 ARG A O 1
ATOM 980 N N . TYR A 1 116 ? -8.101 -27.987 -8.207 1.00 91.44 116 TYR A N 1
ATOM 981 C CA . TYR A 1 116 ? -7.015 -27.055 -7.925 1.00 91.44 116 TYR A CA 1
ATOM 982 C C . TYR A 1 116 ? -5.940 -27.733 -7.076 1.00 91.44 116 TYR A C 1
ATOM 984 O O . TYR A 1 116 ? -6.160 -28.805 -6.526 1.00 91.44 116 TYR A O 1
ATOM 992 N N . ILE A 1 117 ? -4.750 -27.138 -7.025 1.00 91.06 117 ILE A N 1
ATOM 993 C CA . ILE A 1 117 ? -3.698 -27.566 -6.101 1.00 91.06 117 ILE A CA 1
ATOM 994 C C . ILE A 1 117 ? -3.764 -26.621 -4.911 1.00 91.06 117 ILE A C 1
ATOM 996 O O . ILE A 1 117 ? -3.579 -25.411 -5.090 1.00 91.06 117 ILE A O 1
ATOM 1000 N N . ASP A 1 118 ? -4.023 -27.153 -3.722 1.00 89.81 118 ASP A N 1
ATOM 1001 C CA . ASP A 1 118 ? -3.910 -26.370 -2.501 1.00 89.81 118 ASP A CA 1
ATOM 1002 C C . ASP A 1 118 ? -2.432 -26.026 -2.279 1.00 89.81 118 ASP A C 1
ATOM 1004 O O . ASP A 1 118 ? -1.571 -26.895 -2.162 1.00 89.81 118 ASP A O 1
ATOM 1008 N N . ARG A 1 119 ? -2.120 -24.728 -2.243 1.00 87.62 119 ARG A N 1
ATOM 1009 C CA . ARG A 1 119 ? -0.745 -24.245 -2.074 1.00 87.62 119 ARG A CA 1
ATOM 1010 C C . ARG A 1 119 ? -0.179 -24.513 -0.681 1.00 87.62 119 ARG A C 1
ATOM 1012 O O . ARG A 1 119 ? 1.037 -24.452 -0.534 1.00 87.62 119 ARG A O 1
ATOM 1019 N N . LYS A 1 120 ? -1.019 -24.773 0.326 1.00 88.62 120 LYS A N 1
ATOM 1020 C CA . LYS A 1 120 ? -0.570 -25.093 1.688 1.00 88.62 120 LYS A CA 1
ATOM 1021 C C . LYS A 1 120 ? -0.146 -26.551 1.807 1.00 88.62 120 LYS A C 1
ATOM 1023 O O . LYS A 1 120 ? 0.888 -26.835 2.399 1.00 88.62 120 LYS A O 1
ATOM 1028 N N . THR A 1 121 ? -0.938 -27.462 1.248 1.00 91.50 121 THR A N 1
ATOM 1029 C CA . THR A 1 121 ? -0.715 -28.911 1.372 1.00 91.50 121 THR A CA 1
ATOM 1030 C C . THR A 1 121 ? -0.024 -29.531 0.157 1.00 91.50 121 THR A C 1
ATOM 1032 O O . THR A 1 121 ? 0.470 -30.653 0.241 1.00 91.50 121 THR A O 1
ATOM 1035 N N . GLY A 1 122 ? 0.004 -28.831 -0.981 1.00 91.44 122 GLY A N 1
ATOM 1036 C CA . GLY A 1 122 ? 0.519 -29.328 -2.259 1.00 91.44 122 GLY A CA 1
ATOM 1037 C C . GLY A 1 122 ? -0.372 -30.383 -2.922 1.00 91.44 122 GLY A C 1
ATOM 1038 O O . GLY A 1 122 ? -0.010 -30.916 -3.970 1.00 91.44 122 GLY A O 1
ATOM 1039 N N . LYS A 1 123 ? -1.527 -30.705 -2.329 1.00 92.56 123 LYS A N 1
ATOM 1040 C CA . LYS A 1 123 ? -2.419 -31.764 -2.803 1.00 92.56 123 LYS A CA 1
ATOM 1041 C C . LYS A 1 123 ? -3.415 -31.231 -3.821 1.00 92.56 123 LYS A C 1
ATOM 1043 O O . LYS A 1 123 ? -3.787 -30.059 -3.813 1.00 92.56 123 LYS A O 1
ATOM 1048 N N . GLN A 1 124 ? -3.844 -32.120 -4.711 1.00 92.06 124 GLN A N 1
ATOM 1049 C CA . GLN A 1 124 ? -4.904 -31.819 -5.659 1.00 92.06 124 GLN A CA 1
ATOM 1050 C C . GLN A 1 124 ? -6.263 -32.012 -4.986 1.00 92.06 124 GLN A C 1
ATOM 1052 O O . GLN A 1 124 ? -6.577 -33.105 -4.520 1.00 92.06 124 GLN A O 1
ATOM 1057 N N . GLU A 1 125 ? -7.075 -30.965 -4.988 1.00 94.00 125 GLU A N 1
ATOM 1058 C CA . GLU A 1 125 ? -8.389 -30.923 -4.358 1.00 94.00 125 GLU A CA 1
ATOM 1059 C C . GLU A 1 125 ? -9.478 -30.519 -5.356 1.00 94.00 125 GLU A C 1
ATOM 1061 O O . GLU A 1 125 ? -9.201 -30.006 -6.444 1.00 94.00 125 GLU A O 1
ATOM 1066 N N . LYS A 1 126 ? -10.733 -30.772 -4.979 1.00 94.00 126 LYS A N 1
ATOM 1067 C CA . LYS A 1 126 ? -11.937 -30.418 -5.734 1.00 94.00 126 LYS A CA 1
ATOM 1068 C C . LYS A 1 126 ? -12.605 -29.220 -5.062 1.00 94.00 126 LYS A C 1
ATOM 1070 O O . LYS A 1 126 ? -12.838 -29.250 -3.860 1.00 94.00 126 LYS A O 1
ATOM 1075 N N . HIS A 1 127 ? -12.937 -28.198 -5.840 1.00 91.81 127 HIS A N 1
ATOM 1076 C CA . HIS A 1 127 ? -13.724 -27.054 -5.398 1.00 91.81 127 HIS A CA 1
ATOM 1077 C C . HIS A 1 127 ? -15.051 -27.022 -6.156 1.00 91.81 127 HIS A C 1
ATOM 1079 O O . HIS A 1 127 ? -15.067 -27.189 -7.378 1.00 91.81 127 HIS A O 1
ATOM 1085 N N . THR A 1 128 ? -16.138 -26.800 -5.424 1.00 93.31 128 THR A N 1
ATOM 1086 C CA . THR A 1 128 ? -17.483 -26.598 -5.966 1.00 93.31 128 THR A CA 1
ATOM 1087 C C . THR A 1 128 ? -17.915 -25.183 -5.617 1.00 93.31 128 THR A C 1
ATOM 1089 O O . THR A 1 128 ? -17.865 -24.791 -4.453 1.00 93.31 128 THR A O 1
ATOM 1092 N N . SER A 1 129 ? -18.321 -24.423 -6.628 1.00 88.00 129 SER A N 1
ATOM 1093 C CA . SER A 1 129 ? -18.846 -23.073 -6.472 1.00 88.00 129 SER A CA 1
ATOM 1094 C C . SER A 1 129 ? -20.207 -22.987 -7.149 1.00 88.00 129 SER A C 1
ATOM 1096 O O . SER A 1 129 ? -20.355 -23.370 -8.309 1.00 88.00 129 SER A O 1
ATOM 1098 N N . THR A 1 130 ? -21.200 -22.491 -6.417 1.00 84.75 130 THR A N 1
ATOM 1099 C CA . THR A 1 130 ? -22.525 -22.180 -6.953 1.00 84.75 130 THR A CA 1
ATOM 1100 C C . THR A 1 130 ? -22.532 -20.717 -7.379 1.00 84.75 130 THR A C 1
ATOM 1102 O O . THR A 1 130 ? -22.175 -19.836 -6.597 1.00 84.75 130 THR A O 1
ATOM 1105 N N . THR A 1 131 ? -22.890 -20.465 -8.632 1.00 69.31 131 THR A N 1
ATOM 1106 C CA . THR A 1 131 ? -23.051 -19.115 -9.179 1.00 69.31 131 THR A CA 1
ATOM 1107 C C . THR A 1 131 ? -24.459 -18.642 -8.814 1.00 69.31 131 THR A C 1
ATOM 1109 O O . THR A 1 131 ? -25.418 -19.359 -9.095 1.00 69.31 131 THR A O 1
ATOM 1112 N N . PHE A 1 132 ? -24.567 -17.502 -8.123 1.00 53.59 132 PHE A N 1
ATOM 1113 C CA . PHE A 1 132 ? -25.849 -16.886 -7.749 1.00 53.59 132 PHE A CA 1
ATOM 1114 C C . PHE A 1 132 ? -26.596 -16.339 -8.966 1.00 53.59 132 PHE A C 1
ATOM 1116 O O . PHE A 1 132 ? -25.913 -15.803 -9.871 1.00 53.59 132 PHE A O 1
#

Radius of gyration: 22.09 Å; chains: 1; bounding box: 42×45×48 Å

InterPro domains:
  IPR007069 Transposase, IS801/IS1294 [PF04986] (11-127)

Foldseek 3Di:
DAWDWDQDPDRDIDIDDDDQVVVQLVVLVVVLVVVLVCVVVVNDDDPPVCCVQCPDSVSVCVVCVVVSPDRDRDDDDHYDPDPVVVVVVVVCVVPADPDHPVQFDDDDPFKTKGWDQDPVVRDIDIDIDGDD

pLDDT: mean 84.82, std 12.69, range [42.47, 96.75]

Sequence (132 aa):
MTEGVALHGSQRWKKVYFTKKKTMPMWRFSIVNLLRTAYKTGKLVIPHQYQNHITDLTSFNRFINPEYNKLWHVHFAKAQPSHHQNVDYLGRYLKRPPLSNSRLLHYDGKEVIFRYIDRKTGKQEKHTSTTF

Secondary structure (DSSP, 8-state):
-EEEEEEESEEEEEEEEE-HHHHHHHHHHHHHHHHHHHHHTT--PPPHHHHTT--SHHHHHHHHHHHHHS------PPPPS-HHHHHHHHHHHHHS-SS-GGGEEEE-SSEEEEEEE-TTT--EEEEEEE--